Protein AF-A0A0V0GWD9-F1 (afdb_monomer)

Mean predicted aligned error: 10.2 Å

pLDDT: mean 77.37, std 16.53, range [32.78, 94.38]

Organism: Solanum chacoense (NCBI:txid4108)

Foldseek 3Di:
DDPPPDVDDPDPPDDPDDDQDDPVQDPDVQVVAWDWDDDEVQWIWTDTQWWIKIARPVVRDIDTADTAPDDQDPQKDKAFQDKHWYADPVVRWIKIKTKIWIAGDPPVRPRVDIDIWIWMATPVVSHIDTPPDPPDDDPRPDDDPPPPDD

InterPro domains:
  IPR006527 F-box associated beta-propeller, type 1 [PF07734] (39-138)
  IPR017451 F-box associated beta-propeller domain [TIGR01640] (38-136)
  IPR050796 SCF complex F-box component [PTHR31672] (29-141)

Nearest PDB structures (foldseek):
  8a3t-assembly1_B  TM=5.067E-01  e=1.378E-01  Saccharomyces cerevisiae

Solvent-accessible surface area (backbone atoms only — not comparable to full-atom values): 9699 Å² total; per-residue (Å²): 132,70,98,73,74,60,95,72,74,95,66,85,74,78,69,95,58,82,87,80,89,59,87,80,73,58,96,50,87,52,47,86,51,59,44,80,44,70,75,50,96,68,33,33,37,44,28,45,86,78,46,45,32,42,35,28,74,90,78,72,49,72,44,78,54,80,69,77,85,78,76,69,58,90,55,38,43,77,43,83,63,42,76,48,72,45,74,42,76,88,78,72,39,50,37,39,38,41,34,29,39,38,35,41,24,82,91,69,55,36,84,85,49,72,44,73,46,44,35,36,35,34,67,86,78,65,44,74,42,75,56,86,77,61,85,61,86,73,76,83,74,76,80,68,80,81,82,81,78,129

Radius of gyration: 17.95 Å; Cα contacts (8 Å, |Δi|>4): 225; chains: 1; bounding box: 43×36×52 Å

Structure (mmCIF, N/CA/C/O backbone):
data_AF-A0A0V0GWD9-F1
#
_entry.id   AF-A0A0V0GWD9-F1
#
loop_
_atom_site.group_PDB
_atom_site.id
_atom_site.type_symbol
_atom_site.label_atom_id
_atom_site.label_alt_id
_atom_site.label_comp_id
_atom_site.label_asym_id
_atom_site.label_entity_id
_atom_site.label_seq_id
_atom_site.pdbx_PDB_ins_code
_atom_site.Cartn_x
_atom_site.Cartn_y
_atom_site.Cartn_z
_atom_site.occupancy
_atom_site.B_iso_or_equiv
_atom_site.auth_seq_id
_atom_site.auth_comp_id
_atom_site.auth_asym_id
_atom_site.auth_atom_id
_atom_site.pdbx_PDB_model_num
ATOM 1 N N . MET A 1 1 ? 13.025 6.705 20.705 1.00 39.66 1 MET A N 1
ATOM 2 C CA . MET A 1 1 ? 13.181 8.103 20.255 1.00 39.66 1 MET A CA 1
ATOM 3 C C . MET A 1 1 ? 11.778 8.587 19.968 1.00 39.66 1 MET A C 1
ATOM 5 O O . MET A 1 1 ? 11.164 8.049 19.057 1.00 39.66 1 MET A O 1
ATOM 9 N N . SER A 1 2 ? 11.238 9.461 20.819 1.00 38.97 2 SER A N 1
ATOM 10 C CA . SER A 1 2 ? 9.878 9.983 20.648 1.00 38.97 2 SER A CA 1
ATOM 11 C C . SER A 1 2 ? 9.836 10.890 19.417 1.00 38.97 2 SER A C 1
ATOM 13 O O . SER A 1 2 ? 10.764 11.663 19.179 1.00 38.97 2 SER A O 1
ATOM 15 N N . PHE A 1 3 ? 8.770 10.774 18.632 1.00 48.31 3 PHE A N 1
ATOM 16 C CA . PHE A 1 3 ? 8.520 11.521 17.394 1.00 48.31 3 PHE A CA 1
ATOM 17 C C . PHE A 1 3 ? 8.268 13.027 17.620 1.00 48.31 3 PHE A C 1
ATOM 19 O O . PHE A 1 3 ? 8.042 13.748 16.655 1.00 48.31 3 PHE A O 1
ATOM 26 N N . LEU A 1 4 ? 8.296 13.489 18.877 1.00 46.69 4 LEU A N 1
ATOM 27 C CA . LEU A 1 4 ? 8.058 14.877 19.296 1.00 46.69 4 LEU A CA 1
ATOM 28 C C . LEU A 1 4 ? 9.308 15.599 19.814 1.00 46.69 4 LEU A C 1
ATOM 30 O O . LEU A 1 4 ? 9.181 16.683 20.373 1.00 46.69 4 LEU A O 1
ATOM 34 N N . PHE A 1 5 ? 10.508 15.027 19.677 1.00 43.31 5 PHE A N 1
ATOM 35 C CA . PHE A 1 5 ? 11.721 15.793 19.973 1.00 43.31 5 PHE A CA 1
ATOM 36 C C . PHE A 1 5 ? 11.991 16.774 18.832 1.00 43.31 5 PHE A C 1
ATOM 38 O O . PHE A 1 5 ? 12.757 16.480 17.914 1.00 43.31 5 PHE A O 1
ATOM 45 N N . ASP A 1 6 ? 11.319 17.922 18.890 1.00 42.91 6 ASP A N 1
ATOM 46 C CA . ASP A 1 6 ? 11.676 19.086 18.094 1.00 42.91 6 ASP A CA 1
ATOM 47 C C . ASP A 1 6 ? 13.040 19.607 18.569 1.00 42.91 6 ASP A C 1
ATOM 49 O O . ASP A 1 6 ? 13.363 19.591 19.761 1.00 42.91 6 ASP A O 1
ATOM 53 N N . VAL A 1 7 ? 13.892 19.985 17.618 1.00 51.25 7 VAL A N 1
ATOM 54 C CA . VAL A 1 7 ? 15.275 20.419 17.896 1.00 51.25 7 VAL A CA 1
ATOM 55 C C . VAL A 1 7 ? 15.310 21.869 18.390 1.00 51.25 7 VAL A C 1
ATOM 57 O O . VAL A 1 7 ? 16.309 22.286 18.974 1.00 51.25 7 VAL A O 1
ATOM 60 N N . ASP A 1 8 ? 14.208 22.604 18.238 1.00 53.69 8 ASP A N 1
ATOM 61 C CA . ASP A 1 8 ? 14.043 23.956 18.751 1.00 53.69 8 ASP A CA 1
ATOM 62 C C . ASP A 1 8 ? 12.848 24.031 19.713 1.00 53.69 8 ASP A C 1
ATOM 64 O O . ASP A 1 8 ? 11.722 23.679 19.386 1.00 53.69 8 ASP A O 1
ATOM 68 N N . GLU A 1 9 ? 13.141 24.547 20.904 1.00 52.47 9 GLU A N 1
ATOM 69 C CA . GLU A 1 9 ? 12.244 24.819 22.030 1.00 52.47 9 GLU A CA 1
ATOM 70 C C . GLU A 1 9 ? 11.817 23.620 22.897 1.00 52.47 9 GLU A C 1
ATOM 72 O O . GLU A 1 9 ? 11.121 22.687 22.517 1.00 52.47 9 GLU A O 1
ATOM 77 N N . GLN A 1 10 ? 12.255 23.716 24.152 1.00 54.50 10 GLN A N 1
ATOM 78 C CA . GLN A 1 10 ? 12.046 22.817 25.277 1.00 54.50 10 GLN A CA 1
ATOM 79 C C . GLN A 1 10 ? 10.569 22.792 25.708 1.00 54.50 10 GLN A C 1
ATOM 81 O O . GLN A 1 10 ? 10.215 23.263 26.789 1.00 54.50 10 GLN A O 1
ATOM 86 N N . ILE A 1 11 ? 9.691 22.270 24.857 1.00 54.97 11 ILE A N 1
ATOM 87 C CA . ILE A 1 11 ? 8.333 21.902 25.242 1.00 54.97 11 ILE A CA 1
ATOM 88 C C . ILE A 1 11 ? 8.379 20.424 25.618 1.00 54.97 11 ILE A C 1
ATOM 90 O O . ILE A 1 11 ? 8.324 19.544 24.762 1.00 54.97 11 ILE A O 1
ATOM 94 N N . ASP A 1 12 ? 8.511 20.151 26.920 1.00 57.41 12 ASP A N 1
ATOM 95 C CA . ASP A 1 12 ? 8.309 18.811 27.478 1.00 57.41 12 ASP A CA 1
ATOM 96 C C . ASP A 1 12 ? 6.838 18.427 27.266 1.00 57.41 12 ASP A C 1
ATOM 98 O O . ASP A 1 12 ? 5.961 18.663 28.101 1.00 57.41 12 ASP A O 1
ATOM 102 N N . HIS A 1 13 ? 6.539 17.873 26.095 1.00 62.50 13 HIS A N 1
ATOM 103 C CA . HIS A 1 13 ? 5.258 17.249 25.836 1.00 62.50 13 HIS A CA 1
ATOM 104 C C . HIS A 1 13 ? 5.189 15.964 26.661 1.00 62.50 13 HIS A C 1
ATOM 106 O O . HIS A 1 13 ? 5.775 14.946 26.291 1.00 62.50 13 HIS A O 1
ATOM 112 N N . GLU A 1 14 ? 4.467 16.000 27.785 1.00 72.38 14 GLU A N 1
ATOM 113 C CA . GLU A 1 14 ? 4.140 14.770 28.501 1.00 72.38 14 GLU A CA 1
ATOM 114 C C . GLU A 1 14 ? 3.320 13.856 27.575 1.00 72.38 14 GLU A C 1
ATOM 116 O O . GLU A 1 14 ? 2.259 14.256 27.076 1.00 72.38 14 GLU A O 1
ATOM 121 N N . PRO A 1 15 ? 3.792 12.627 27.307 1.00 67.56 15 PRO A N 1
ATOM 122 C CA . PRO A 1 15 ? 3.083 11.719 26.427 1.00 67.56 15 PRO A CA 1
ATOM 123 C C . PRO A 1 15 ? 1.764 11.295 27.083 1.00 67.56 15 PRO A C 1
ATOM 125 O O . PRO A 1 15 ? 1.748 10.719 28.169 1.00 67.56 15 PRO A O 1
ATOM 128 N N . ILE A 1 16 ? 0.640 11.531 26.395 1.00 78.38 16 ILE A N 1
ATOM 129 C CA . ILE A 1 16 ? -0.701 11.119 26.861 1.00 78.38 16 ILE A CA 1
ATOM 130 C C . ILE A 1 16 ? -0.780 9.585 27.001 1.00 78.38 16 ILE A C 1
ATOM 132 O O . ILE A 1 16 ? -1.499 9.057 27.848 1.00 78.38 16 ILE A O 1
ATOM 136 N N . PHE A 1 17 ? -0.016 8.862 26.178 1.00 75.38 17 PHE A N 1
ATOM 137 C CA . PHE A 1 17 ? 0.112 7.408 26.196 1.00 75.38 17 PHE A CA 1
ATOM 138 C C . PHE A 1 17 ? 1.574 7.007 25.975 1.00 75.38 17 PHE A C 1
ATOM 140 O O . PHE A 1 17 ? 2.276 7.722 25.265 1.00 75.38 17 PHE A O 1
ATOM 147 N N . PRO A 1 18 ? 2.035 5.858 26.512 1.00 83.19 18 PRO A N 1
ATOM 148 C CA . PRO A 1 18 ? 3.389 5.375 26.246 1.00 83.19 18 PRO A CA 1
ATOM 149 C C . PRO A 1 18 ? 3.594 5.133 24.749 1.00 83.19 18 PRO A C 1
ATOM 151 O O . PRO A 1 18 ? 2.636 4.767 24.063 1.00 83.19 18 PRO A O 1
ATOM 154 N N . ASP A 1 19 ? 4.830 5.262 24.268 1.00 80.44 19 ASP A N 1
ATOM 155 C CA . ASP A 1 19 ? 5.177 4.994 22.870 1.00 80.44 19 ASP A CA 1
ATOM 156 C C . ASP A 1 19 ? 4.711 3.594 22.440 1.00 80.44 19 ASP A C 1
ATOM 158 O O . ASP A 1 19 ? 4.804 2.617 23.190 1.00 80.44 19 ASP A O 1
ATOM 162 N N . LEU A 1 20 ? 4.154 3.505 21.231 1.00 81.19 20 LEU A N 1
ATOM 163 C CA . LEU A 1 20 ? 3.800 2.233 20.612 1.00 81.19 20 LEU A CA 1
ATOM 164 C C . LEU A 1 20 ? 4.965 1.784 19.734 1.00 81.19 20 LEU A C 1
ATOM 166 O O . LEU A 1 20 ? 5.320 2.484 18.790 1.00 81.19 20 LEU A O 1
ATOM 170 N N . ASP A 1 21 ? 5.531 0.618 20.034 1.00 80.56 21 ASP A N 1
ATOM 171 C CA . ASP A 1 21 ? 6.592 0.049 19.211 1.00 80.56 21 ASP A CA 1
ATOM 172 C C . ASP A 1 21 ? 6.010 -0.539 17.915 1.00 80.56 21 ASP A C 1
ATOM 174 O O . ASP A 1 21 ? 5.129 -1.408 17.943 1.00 80.56 21 ASP A O 1
ATOM 178 N N . VAL A 1 22 ? 6.490 -0.034 16.778 1.00 77.56 22 VAL A N 1
ATOM 179 C CA . VAL A 1 22 ? 6.109 -0.470 15.428 1.00 77.56 22 VAL A CA 1
ATOM 180 C C . VAL A 1 22 ? 7.396 -0.893 14.712 1.00 77.56 22 VAL A C 1
ATOM 182 O O . VAL A 1 22 ? 7.974 -0.106 13.963 1.00 77.56 22 VAL A O 1
ATOM 185 N N . PRO A 1 23 ? 7.875 -2.132 14.934 1.00 78.00 23 PRO A N 1
ATOM 186 C CA . PRO A 1 23 ? 9.240 -2.539 14.583 1.00 78.00 23 PRO A CA 1
ATOM 187 C C . PRO A 1 23 ? 9.508 -2.595 13.072 1.00 78.00 23 PRO A C 1
ATOM 189 O O . PRO A 1 23 ? 10.655 -2.718 12.656 1.00 78.00 23 PRO A O 1
ATOM 192 N N . TYR A 1 24 ? 8.458 -2.517 12.253 1.00 75.25 24 TYR A N 1
ATOM 193 C CA . TYR A 1 24 ? 8.531 -2.599 10.795 1.00 75.25 24 TYR A CA 1
ATOM 194 C C . TYR A 1 24 ? 8.913 -1.270 10.135 1.00 75.25 24 TYR A C 1
ATOM 196 O O . TYR A 1 24 ? 9.413 -1.275 9.019 1.00 75.25 24 TYR A O 1
ATOM 204 N N . LEU A 1 25 ? 8.712 -0.139 10.819 1.00 70.50 25 LEU A N 1
ATOM 205 C CA . LEU A 1 25 ? 9.073 1.188 10.316 1.00 70.50 25 LEU A CA 1
ATOM 206 C C . LEU A 1 25 ? 10.377 1.617 10.984 1.00 70.50 25 LEU A C 1
ATOM 208 O O . LEU A 1 25 ? 10.387 2.303 12.007 1.00 70.50 25 LEU A O 1
ATOM 212 N N . THR A 1 26 ? 11.496 1.135 10.448 1.00 63.00 26 THR A N 1
ATOM 213 C CA . THR A 1 26 ? 12.816 1.420 11.020 1.00 63.00 26 THR A CA 1
ATOM 214 C C . THR A 1 26 ? 13.392 2.721 10.468 1.00 63.00 26 THR A C 1
ATOM 216 O O . THR A 1 26 ? 13.254 3.051 9.292 1.00 63.00 26 THR A O 1
ATOM 219 N N . THR A 1 27 ? 14.096 3.476 11.312 1.00 62.00 27 THR A N 1
ATOM 220 C CA . THR A 1 27 ? 14.832 4.679 10.896 1.00 62.00 27 THR A CA 1
ATOM 221 C C . THR A 1 27 ? 16.125 4.288 10.160 1.00 62.00 27 THR A C 1
ATOM 223 O O . THR A 1 27 ? 17.226 4.453 10.678 1.00 62.00 27 THR A O 1
ATOM 226 N N . THR A 1 28 ? 16.008 3.708 8.965 1.00 62.28 28 THR A N 1
ATOM 227 C CA . THR A 1 28 ? 17.133 3.434 8.045 1.00 62.28 28 THR A CA 1
ATOM 228 C C . THR A 1 28 ? 17.126 4.438 6.889 1.00 62.28 28 THR A C 1
ATOM 230 O O . THR A 1 28 ? 16.299 5.340 6.876 1.00 62.28 28 THR A O 1
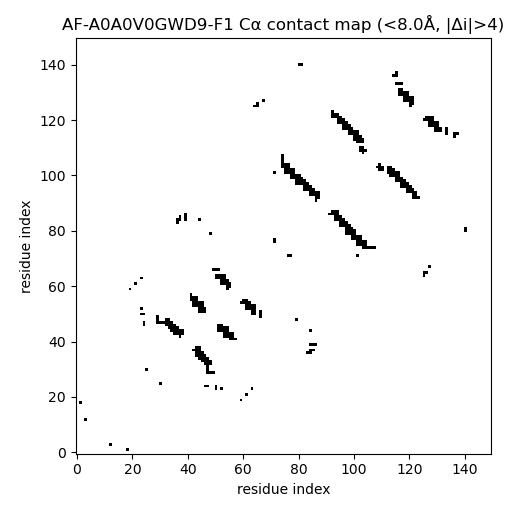ATOM 233 N N . PHE A 1 29 ? 18.004 4.311 5.884 1.00 58.78 29 PHE A N 1
ATOM 234 C CA . PHE A 1 29 ? 17.950 5.159 4.677 1.00 58.78 29 PHE A CA 1
ATOM 235 C C . PHE A 1 29 ? 16.587 5.122 3.954 1.00 58.78 29 PHE A C 1
ATOM 237 O O . PHE A 1 29 ? 16.249 6.078 3.257 1.00 58.78 29 PHE A O 1
ATOM 244 N N . ALA A 1 30 ? 15.785 4.069 4.164 1.00 56.91 30 ALA A N 1
ATOM 245 C CA . ALA A 1 30 ? 14.407 3.973 3.683 1.00 56.91 30 ALA A CA 1
ATOM 246 C C . ALA A 1 30 ? 13.479 5.054 4.279 1.00 56.91 30 ALA A C 1
ATOM 248 O O . ALA A 1 30 ? 12.452 5.380 3.685 1.00 56.91 30 ALA A O 1
ATOM 249 N N . CYS A 1 31 ? 13.864 5.683 5.399 1.00 57.59 31 CYS A N 1
ATOM 250 C CA . CYS A 1 31 ? 13.061 6.698 6.077 1.00 57.59 31 CYS A CA 1
ATOM 251 C C . CYS A 1 31 ? 12.843 7.974 5.251 1.00 57.59 31 CYS A C 1
ATOM 253 O O . CYS A 1 31 ? 11.860 8.678 5.481 1.00 57.59 31 CYS A O 1
ATOM 255 N N . MET A 1 32 ? 13.704 8.247 4.260 1.00 61.09 32 MET A N 1
ATOM 256 C CA . MET A 1 32 ? 13.517 9.352 3.308 1.00 61.09 32 MET A CA 1
ATOM 257 C C . MET A 1 32 ? 12.251 9.186 2.455 1.00 61.09 32 MET A C 1
ATOM 259 O O . MET A 1 32 ? 11.789 10.149 1.847 1.00 61.09 32 MET A O 1
ATOM 263 N N . PHE A 1 33 ? 11.687 7.977 2.420 1.00 64.62 33 PHE A N 1
ATOM 264 C CA . PHE A 1 33 ? 10.480 7.642 1.675 1.00 64.62 33 PHE A CA 1
ATOM 265 C C . PHE A 1 33 ? 9.281 7.361 2.580 1.00 64.62 33 PHE A C 1
ATOM 267 O O . PHE A 1 33 ? 8.261 6.887 2.078 1.00 64.62 33 PHE A O 1
ATOM 274 N N . HIS A 1 34 ? 9.372 7.658 3.884 1.00 74.31 34 HIS A N 1
ATOM 275 C CA . HIS A 1 34 ? 8.219 7.531 4.766 1.00 74.31 34 HIS A CA 1
ATOM 276 C C . HIS A 1 34 ? 7.065 8.399 4.258 1.00 74.31 34 HIS A C 1
ATOM 278 O O . HIS A 1 34 ? 7.183 9.614 4.099 1.00 74.31 34 HIS A O 1
ATOM 284 N N . ARG A 1 35 ? 5.927 7.758 4.015 1.00 81.50 35 ARG A N 1
ATOM 285 C CA . ARG A 1 35 ? 4.678 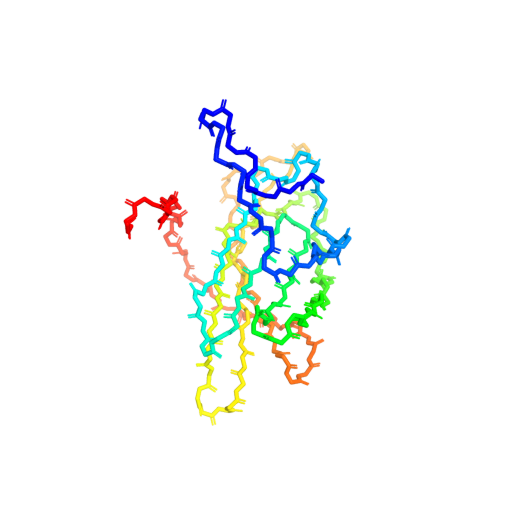8.382 3.597 1.00 81.50 35 ARG A CA 1
ATOM 286 C C . ARG A 1 35 ? 3.603 8.064 4.622 1.00 81.50 35 ARG A C 1
ATOM 288 O O . ARG A 1 35 ? 3.460 6.927 5.074 1.00 81.50 35 ARG A O 1
ATOM 295 N N . LEU A 1 36 ? 2.821 9.086 4.940 1.00 88.19 36 LEU A N 1
ATOM 296 C CA . LEU A 1 36 ? 1.611 8.982 5.739 1.00 88.19 36 LEU A CA 1
ATOM 297 C C . LEU A 1 36 ? 0.416 9.242 4.822 1.00 88.19 36 LEU A C 1
ATOM 299 O O . LEU A 1 36 ? 0.377 10.262 4.135 1.00 88.19 36 LEU A O 1
ATOM 303 N N . LEU A 1 37 ? -0.551 8.323 4.799 1.00 88.81 37 LEU A N 1
ATOM 304 C CA . LEU A 1 37 ? -1.792 8.466 4.037 1.00 88.81 37 LEU A CA 1
ATOM 305 C C . LEU A 1 37 ? -3.016 8.407 4.948 1.00 88.81 37 LEU A C 1
ATOM 307 O O . LEU A 1 37 ? -3.049 7.668 5.933 1.00 88.81 37 LEU A O 1
ATOM 311 N N . GLY A 1 38 ? -4.058 9.137 4.554 1.00 86.06 38 GLY A N 1
ATOM 312 C CA . GLY A 1 38 ? -5.313 9.244 5.289 1.00 86.06 38 GLY A CA 1
ATOM 313 C C . GLY A 1 38 ? -5.463 10.601 5.992 1.00 86.06 38 GLY A C 1
ATOM 314 O O . GLY A 1 38 ? -4.832 11.571 5.575 1.00 86.06 38 GLY A O 1
ATOM 315 N N . PRO A 1 39 ? -6.307 10.686 7.036 1.00 89.38 39 PRO A N 1
ATOM 316 C CA . PRO A 1 39 ? -7.109 9.595 7.587 1.00 89.38 39 PRO A CA 1
ATOM 317 C C . PRO A 1 39 ? -8.239 9.152 6.645 1.00 89.38 39 PRO A C 1
ATOM 319 O O . PRO A 1 39 ? -8.854 9.962 5.959 1.00 89.38 39 PRO A O 1
ATOM 322 N N . CYS A 1 40 ? -8.556 7.857 6.651 1.00 92.12 40 CYS A N 1
ATOM 323 C CA . CYS A 1 40 ? -9.762 7.304 6.035 1.00 92.12 40 CYS A CA 1
ATOM 324 C C . CYS A 1 40 ? -10.533 6.532 7.108 1.00 92.12 40 CYS A C 1
ATOM 326 O O . CYS A 1 40 ? -10.062 5.502 7.585 1.00 92.12 40 CYS A O 1
ATOM 328 N N . ASN A 1 41 ? -11.688 7.057 7.533 1.00 92.62 41 ASN A N 1
ATOM 329 C CA . ASN A 1 41 ? -12.517 6.476 8.600 1.00 92.62 41 ASN A CA 1
ATOM 330 C C . ASN A 1 41 ? -11.737 6.162 9.899 1.00 92.62 41 ASN A C 1
ATOM 332 O O . ASN A 1 41 ? -11.949 5.133 10.537 1.00 92.62 41 ASN A O 1
ATOM 336 N N . GLY A 1 42 ? -10.808 7.044 10.281 1.00 90.69 42 GLY A N 1
ATOM 337 C CA . GLY A 1 42 ? -9.985 6.888 11.488 1.00 90.69 42 GLY A CA 1
ATOM 338 C C . GLY A 1 42 ? -8.786 5.944 11.342 1.00 90.69 42 GLY A C 1
ATOM 339 O O . GLY A 1 42 ? -8.017 5.802 12.289 1.00 90.69 42 GLY A O 1
ATOM 340 N N . LE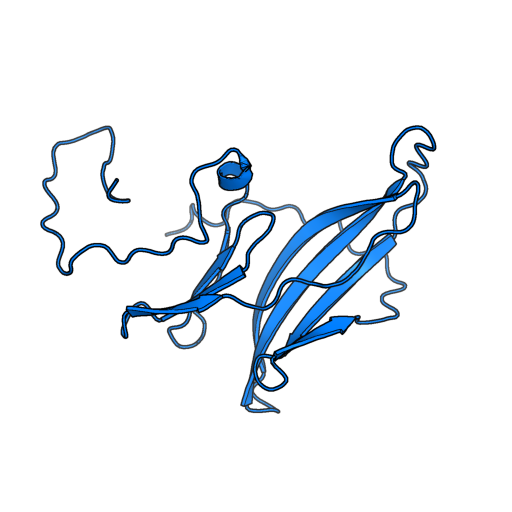U A 1 43 ? -8.592 5.332 10.171 1.00 93.56 43 LEU A N 1
ATOM 341 C CA . LEU A 1 43 ? -7.383 4.584 9.837 1.00 93.56 43 LEU A CA 1
ATOM 342 C C . LEU A 1 43 ? -6.393 5.474 9.089 1.00 93.56 43 LEU A C 1
ATOM 344 O O . LEU A 1 43 ? -6.786 6.277 8.238 1.00 93.56 43 LEU A O 1
ATOM 348 N N . ILE A 1 44 ? -5.110 5.291 9.376 1.00 93.75 44 ILE A N 1
ATOM 349 C CA . ILE A 1 44 ? -4.007 5.870 8.610 1.00 93.75 44 ILE A CA 1
ATOM 350 C C . ILE A 1 44 ? -3.127 4.753 8.059 1.00 93.75 44 ILE A C 1
ATOM 352 O O . ILE A 1 44 ? -3.085 3.652 8.610 1.00 93.75 44 ILE A O 1
ATOM 356 N N . VAL A 1 45 ? -2.413 5.044 6.979 1.00 92.50 45 VAL A N 1
ATOM 357 C CA . VAL A 1 45 ? -1.373 4.167 6.443 1.00 92.50 45 VAL A CA 1
ATOM 358 C C . VAL A 1 45 ? -0.025 4.842 6.626 1.00 92.50 45 VAL A C 1
ATOM 360 O O . VAL A 1 45 ? 0.142 6.002 6.259 1.00 92.50 45 VAL A O 1
ATOM 363 N N . LEU A 1 46 ? 0.923 4.102 7.184 1.00 90.44 46 LEU A N 1
ATOM 364 C CA . LEU A 1 46 ? 2.328 4.465 7.298 1.00 90.44 46 LEU A CA 1
ATOM 365 C C . LEU A 1 46 ? 3.117 3.525 6.391 1.00 90.44 46 LEU A C 1
ATOM 367 O O . LEU A 1 46 ? 2.947 2.311 6.478 1.00 90.44 46 LEU A O 1
ATOM 371 N N . THR A 1 47 ? 3.942 4.051 5.498 1.00 87.00 47 THR A N 1
ATOM 372 C CA . THR A 1 47 ? 4.675 3.220 4.535 1.00 87.00 47 THR A CA 1
ATOM 373 C C . THR A 1 47 ? 6.040 3.801 4.217 1.00 87.00 47 THR A C 1
ATOM 375 O O . THR A 1 47 ? 6.193 5.017 4.240 1.00 87.00 47 THR A O 1
ATOM 378 N N . ASP A 1 48 ? 7.016 2.949 3.926 1.00 83.12 48 ASP A N 1
ATOM 379 C CA . ASP A 1 48 ? 8.305 3.313 3.335 1.00 83.12 48 ASP A CA 1
ATOM 380 C C . ASP A 1 48 ? 8.471 2.628 1.961 1.00 83.12 48 ASP A C 1
ATOM 382 O O . ASP A 1 48 ? 7.492 2.373 1.253 1.00 83.12 48 ASP A O 1
ATOM 386 N N . SER A 1 49 ? 9.709 2.367 1.538 1.00 75.94 49 SER A N 1
ATOM 387 C CA . SER A 1 49 ? 9.996 1.636 0.302 1.00 75.94 49 SER A CA 1
ATOM 388 C C . SER A 1 49 ? 9.652 0.142 0.356 1.00 75.94 49 SER A C 1
ATOM 390 O O . SER A 1 49 ? 9.535 -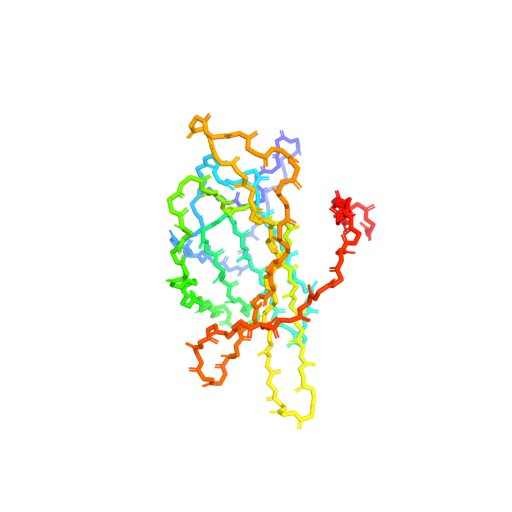0.470 -0.702 1.00 75.94 49 SER A O 1
ATOM 392 N N . GLU A 1 50 ? 9.509 -0.447 1.544 1.00 76.31 50 GLU A N 1
ATOM 393 C CA . GLU A 1 50 ? 9.413 -1.898 1.756 1.00 76.31 50 GLU A CA 1
ATOM 394 C C . GLU A 1 50 ? 8.093 -2.319 2.412 1.00 76.31 50 GLU A C 1
ATOM 396 O O . GLU A 1 50 ? 7.488 -3.317 2.015 1.00 76.31 50 GLU A O 1
ATOM 401 N N . PHE A 1 51 ? 7.619 -1.559 3.396 1.00 85.81 51 PHE A N 1
ATOM 402 C CA . PHE A 1 51 ? 6.514 -1.939 4.261 1.00 85.81 51 PHE A CA 1
ATOM 403 C C . PHE A 1 51 ? 5.340 -0.973 4.157 1.00 85.81 51 PHE A C 1
ATOM 405 O O . PHE A 1 51 ? 5.489 0.238 3.976 1.00 85.81 51 PHE A O 1
ATOM 412 N N . ILE A 1 52 ? 4.139 -1.526 4.324 1.00 90.69 52 ILE A N 1
ATOM 413 C CA . ILE A 1 52 ? 2.895 -0.773 4.471 1.00 90.69 52 ILE A CA 1
ATOM 414 C C . ILE A 1 52 ? 2.230 -1.227 5.767 1.00 90.69 52 ILE A C 1
ATOM 416 O O . ILE A 1 52 ? 1.862 -2.391 5.923 1.00 90.69 52 ILE A O 1
ATOM 420 N N . VAL A 1 53 ? 2.059 -0.295 6.696 1.00 92.81 53 VAL A N 1
ATOM 421 C CA . VAL A 1 53 ? 1.428 -0.510 7.995 1.00 92.81 53 VAL A CA 1
ATOM 422 C C . VAL A 1 53 ? 0.124 0.269 8.047 1.00 92.81 53 VAL A C 1
ATOM 424 O O . VAL A 1 53 ? 0.098 1.493 7.932 1.00 92.81 53 VAL A O 1
ATOM 427 N N . LEU A 1 54 ? -0.975 -0.442 8.264 1.00 93.75 54 LEU A N 1
ATOM 428 C CA . LEU A 1 54 ? -2.252 0.156 8.614 1.00 93.75 54 LEU A CA 1
ATOM 429 C C . LEU A 1 54 ? -2.280 0.410 10.118 1.00 93.75 54 LEU A C 1
ATOM 431 O O . LEU A 1 54 ? -2.008 -0.497 10.903 1.00 93.75 54 LEU A O 1
ATOM 435 N N . PHE A 1 55 ? -2.649 1.614 10.531 1.00 93.06 55 PHE A N 1
ATOM 436 C CA . PHE A 1 55 ? -2.691 1.991 11.935 1.00 93.06 55 PHE A CA 1
ATOM 437 C C . PHE A 1 55 ? -4.028 2.634 12.299 1.00 93.06 55 PHE A C 1
ATOM 439 O O . PHE A 1 55 ? -4.536 3.498 11.586 1.00 93.06 55 PHE A O 1
ATOM 446 N N . ASN A 1 56 ? -4.593 2.208 13.430 1.00 93.31 56 ASN A N 1
ATOM 447 C CA . ASN A 1 56 ? -5.708 2.864 14.098 1.00 93.31 56 ASN A CA 1
ATOM 448 C C . ASN A 1 56 ? -5.166 3.607 15.332 1.00 93.31 56 ASN A C 1
ATOM 450 O O . ASN A 1 56 ? -4.936 2.966 16.365 1.00 93.31 56 ASN A O 1
ATOM 454 N N . PRO A 1 57 ? -4.980 4.940 15.260 1.00 88.81 57 PRO A N 1
ATOM 455 C CA . PRO A 1 57 ? -4.449 5.718 16.376 1.00 88.81 57 PRO A CA 1
ATOM 456 C C . PRO A 1 57 ? -5.335 5.666 17.624 1.00 88.81 57 PRO A C 1
ATOM 458 O O . PRO A 1 57 ? -4.824 5.649 18.740 1.00 88.81 57 PRO A O 1
ATOM 461 N N . THR A 1 58 ? -6.659 5.591 17.452 1.00 89.56 58 THR A N 1
ATOM 462 C CA . THR A 1 58 ? -7.621 5.570 18.562 1.00 89.56 58 THR A CA 1
ATOM 463 C C . THR A 1 58 ? -7.544 4.275 19.360 1.00 89.56 58 THR A C 1
ATOM 465 O O . THR A 1 58 ? -7.592 4.302 20.586 1.00 89.56 58 THR A O 1
ATOM 468 N N . THR A 1 59 ? -7.419 3.133 18.682 1.00 90.81 59 THR A N 1
ATOM 469 C CA . THR A 1 59 ? -7.328 1.829 19.357 1.00 90.81 59 THR A CA 1
ATOM 470 C C . THR A 1 59 ? -5.893 1.383 19.601 1.00 90.81 59 THR A C 1
ATOM 472 O O . THR A 1 59 ? -5.690 0.336 20.206 1.00 90.81 59 THR A O 1
ATOM 475 N N . ARG A 1 60 ? -4.906 2.132 19.095 1.00 89.19 60 ARG A N 1
ATOM 476 C CA . ARG A 1 60 ? -3.474 1.802 19.138 1.00 89.19 60 ARG A CA 1
ATOM 477 C C . ARG A 1 60 ? -3.142 0.425 18.550 1.00 89.19 60 ARG A C 1
ATOM 479 O O . ARG A 1 60 ? -2.169 -0.205 18.948 1.00 89.19 60 ARG A O 1
ATOM 486 N N . ASN A 1 61 ? -3.946 -0.027 17.590 1.00 90.69 61 ASN A N 1
ATOM 487 C CA . ASN A 1 61 ? -3.725 -1.289 16.891 1.00 90.69 61 ASN A CA 1
ATOM 488 C C . ASN A 1 61 ? -3.128 -0.996 15.522 1.00 90.69 61 ASN A C 1
ATOM 490 O O . ASN A 1 61 ? -3.622 -0.117 14.813 1.00 90.69 61 ASN A O 1
ATOM 494 N N . TYR A 1 62 ? -2.110 -1.758 15.142 1.00 92.56 62 TYR A N 1
ATOM 495 C CA . TYR A 1 62 ? -1.540 -1.715 13.804 1.00 92.56 62 TYR A CA 1
ATOM 496 C C . TYR A 1 62 ? -1.593 -3.093 13.145 1.00 92.56 62 TYR A C 1
ATOM 498 O O . TYR A 1 62 ? -1.701 -4.122 13.813 1.00 92.56 62 TYR A O 1
ATOM 506 N N . ARG A 1 63 ? -1.513 -3.100 11.817 1.00 91.94 63 ARG A N 1
ATOM 507 C CA . ARG A 1 63 ? -1.423 -4.294 10.981 1.00 91.94 63 ARG A CA 1
ATOM 508 C C . ARG A 1 63 ? -0.403 -4.040 9.882 1.00 91.94 63 ARG A C 1
ATOM 510 O O . ARG A 1 63 ? -0.566 -3.100 9.109 1.00 91.94 63 ARG A O 1
ATOM 517 N N . LEU A 1 64 ? 0.620 -4.883 9.810 1.00 92.56 64 LEU A N 1
ATOM 518 C CA . LEU A 1 64 ? 1.495 -4.949 8.645 1.00 92.56 64 LEU A CA 1
ATOM 519 C C . LEU A 1 64 ? 0.728 -5.622 7.502 1.00 92.56 64 LEU A C 1
ATOM 521 O O . LEU A 1 64 ? 0.085 -6.648 7.727 1.00 92.56 64 LEU A O 1
ATOM 525 N N . LEU A 1 65 ? 0.756 -5.030 6.312 1.00 92.75 65 LEU A N 1
ATOM 526 C CA . LEU A 1 65 ? 0.209 -5.664 5.116 1.00 92.75 65 LEU A CA 1
ATOM 527 C C . LEU A 1 65 ? 1.240 -6.617 4.516 1.00 92.75 65 LEU A C 1
ATOM 529 O O . LEU A 1 65 ? 2.440 -6.344 4.571 1.00 92.75 65 LEU A O 1
ATOM 533 N N . GLU A 1 66 ? 0.766 -7.712 3.924 1.00 89.69 66 GLU A N 1
ATOM 534 C CA . GLU A 1 66 ? 1.639 -8.649 3.220 1.00 89.69 66 GLU A CA 1
ATOM 535 C C . GLU A 1 66 ? 2.380 -7.915 2.091 1.00 89.69 66 GLU A C 1
ATOM 537 O O . GLU A 1 66 ? 1.760 -7.134 1.353 1.00 89.69 66 GLU A O 1
ATOM 542 N N . PRO A 1 67 ? 3.697 -8.125 1.935 1.00 83.88 67 PRO A N 1
ATOM 543 C CA . PRO A 1 67 ? 4.449 -7.508 0.858 1.00 83.88 67 PRO A CA 1
ATOM 544 C C . PRO A 1 67 ? 3.959 -8.016 -0.500 1.00 83.88 67 PRO A C 1
ATOM 546 O O . PRO A 1 67 ? 3.404 -9.109 -0.646 1.00 83.88 67 PRO A O 1
ATOM 549 N N . ASN A 1 68 ? 4.165 -7.203 -1.531 1.00 83.19 68 ASN A N 1
ATOM 550 C CA . ASN A 1 68 ? 3.876 -7.635 -2.887 1.00 83.19 68 ASN A CA 1
ATOM 551 C C . ASN A 1 68 ? 4.906 -8.695 -3.309 1.00 83.19 68 ASN A C 1
ATOM 553 O O . ASN A 1 68 ? 6.099 -8.417 -3.367 1.00 83.19 68 ASN A O 1
ATOM 557 N N . ASN A 1 69 ? 4.440 -9.903 -3.634 1.00 81.69 69 ASN A N 1
ATOM 558 C CA . ASN A 1 69 ? 5.289 -11.026 -4.055 1.00 81.69 69 ASN A CA 1
ATOM 559 C C . ASN A 1 69 ? 5.763 -10.926 -5.516 1.00 81.69 69 ASN A C 1
ATOM 561 O O . ASN A 1 69 ? 6.293 -11.893 -6.068 1.00 81.69 69 ASN A O 1
ATOM 565 N N . TYR A 1 70 ? 5.526 -9.796 -6.179 1.00 83.88 70 TYR A N 1
ATOM 566 C CA . TYR A 1 70 ? 5.983 -9.576 -7.539 1.00 83.88 70 TYR A CA 1
ATOM 567 C C . TYR A 1 70 ? 7.514 -9.578 -7.614 1.00 83.88 70 TYR A C 1
ATOM 569 O O . TYR A 1 70 ? 8.197 -8.814 -6.937 1.00 83.88 70 TYR A O 1
ATOM 577 N N . ILE A 1 71 ? 8.048 -10.424 -8.495 1.00 83.81 71 ILE A N 1
ATOM 578 C CA . ILE A 1 71 ? 9.477 -10.490 -8.793 1.00 83.81 71 ILE A CA 1
ATOM 579 C C . ILE A 1 71 ? 9.695 -9.831 -10.148 1.00 83.81 71 ILE A C 1
ATOM 581 O O . ILE A 1 71 ? 9.189 -10.302 -11.171 1.00 83.81 71 ILE A O 1
ATOM 585 N N . CYS A 1 72 ? 10.457 -8.740 -10.154 1.00 84.88 72 CYS A N 1
ATOM 586 C CA . CYS A 1 72 ? 10.774 -8.028 -11.381 1.00 84.88 72 CYS A CA 1
ATOM 587 C C . CYS A 1 72 ? 11.646 -8.905 -12.306 1.00 84.88 72 CYS A C 1
ATOM 589 O O . CYS A 1 72 ? 12.598 -9.533 -11.828 1.00 84.88 72 CYS A O 1
ATOM 591 N N . PRO A 1 73 ? 11.344 -8.987 -13.618 1.00 85.19 73 PRO A N 1
ATOM 592 C CA . PRO A 1 73 ? 12.164 -9.737 -14.561 1.00 85.19 73 PRO A CA 1
ATOM 593 C C . PRO A 1 73 ? 13.612 -9.241 -14.594 1.00 85.19 73 PRO A C 1
ATOM 595 O O . PRO A 1 73 ? 13.882 -8.055 -14.414 1.00 85.19 73 PRO A O 1
ATOM 598 N N . PHE A 1 74 ? 14.543 -10.149 -14.891 1.00 85.56 74 PHE A N 1
ATOM 599 C CA . PHE A 1 74 ? 15.962 -9.813 -14.998 1.00 85.56 74 PHE A CA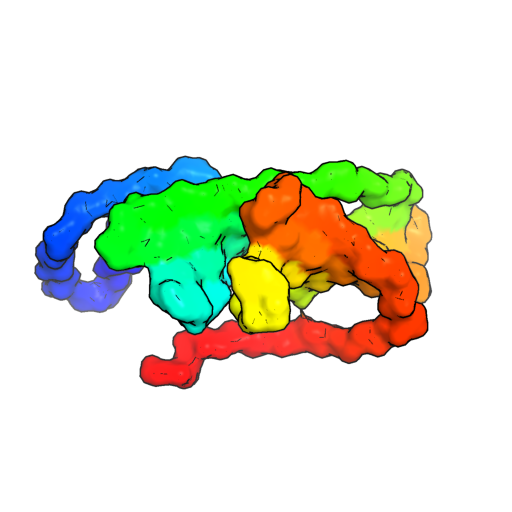 1
ATOM 600 C C . PHE A 1 74 ? 16.209 -8.697 -16.025 1.00 85.56 74 PHE A C 1
ATOM 602 O O . PHE A 1 74 ? 15.673 -8.740 -17.133 1.00 85.56 74 PHE A O 1
ATOM 609 N N . GLY A 1 75 ? 17.049 -7.727 -15.658 1.00 86.00 75 GLY A N 1
ATOM 610 C CA . GLY A 1 75 ? 17.339 -6.546 -16.473 1.00 86.00 75 GLY A CA 1
ATOM 611 C C . GLY A 1 75 ? 16.341 -5.399 -16.301 1.00 86.00 75 GLY A C 1
ATOM 612 O O . GLY A 1 75 ? 16.453 -4.401 -17.009 1.00 86.00 75 GLY A O 1
ATOM 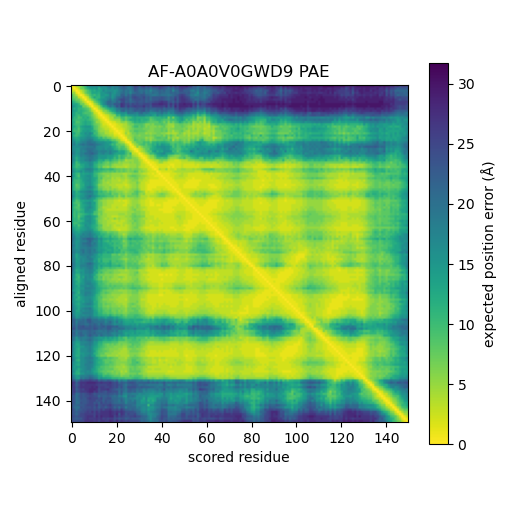613 N N . PHE A 1 76 ? 15.399 -5.518 -15.363 1.00 87.62 76 PHE A N 1
ATOM 614 C CA . PHE A 1 76 ? 14.476 -4.457 -14.980 1.00 87.62 76 PHE A CA 1
ATOM 615 C C . PHE A 1 76 ? 14.420 -4.318 -13.460 1.00 87.62 76 PHE A C 1
ATOM 617 O O . PHE A 1 76 ? 14.552 -5.307 -12.739 1.00 87.62 76 PHE A O 1
ATOM 624 N N . TYR A 1 77 ? 14.140 -3.110 -12.982 1.00 86.69 77 TYR A N 1
ATOM 625 C CA . TYR A 1 77 ? 13.801 -2.854 -11.585 1.00 86.69 77 TYR A CA 1
ATOM 626 C C . TYR A 1 77 ? 12.447 -2.147 -11.488 1.00 86.69 77 TYR A C 1
ATOM 628 O O . TYR A 1 77 ? 11.973 -1.535 -12.450 1.00 86.69 77 TYR A O 1
ATOM 636 N N . GLN A 1 78 ? 11.809 -2.271 -10.326 1.00 86.50 78 GLN A N 1
ATOM 637 C CA . GLN A 1 78 ? 10.532 -1.638 -10.018 1.00 86.50 78 GLN A CA 1
ATOM 638 C C . GLN A 1 78 ? 10.775 -0.448 -9.091 1.00 86.50 78 GLN A C 1
ATOM 640 O O . GLN A 1 78 ? 11.295 -0.613 -7.991 1.00 86.50 78 GLN A O 1
ATOM 645 N N . ASP A 1 79 ? 10.380 0.741 -9.533 1.00 83.88 79 ASP A N 1
ATOM 646 C CA . ASP A 1 79 ? 10.419 1.964 -8.740 1.00 83.88 79 ASP A CA 1
ATOM 647 C C . ASP A 1 79 ? 9.032 2.263 -8.161 1.00 83.88 79 ASP A C 1
ATOM 649 O O . ASP A 1 79 ? 8.048 2.345 -8.904 1.00 83.88 79 ASP A O 1
ATOM 653 N N . ASN A 1 80 ? 8.927 2.427 -6.838 1.00 80.25 80 ASN A N 1
ATOM 654 C CA . ASN A 1 80 ? 7.652 2.711 -6.180 1.00 80.25 80 ASN A CA 1
ATOM 655 C C . ASN A 1 80 ? 7.266 4.184 -6.360 1.00 80.25 80 ASN A C 1
ATOM 657 O O . ASN A 1 80 ? 7.539 5.062 -5.533 1.00 80.25 80 ASN A O 1
ATOM 661 N N . SER A 1 81 ? 6.569 4.447 -7.455 1.00 79.81 81 SER A N 1
ATOM 662 C CA . SER A 1 81 ? 6.135 5.781 -7.824 1.00 79.81 81 SER A CA 1
ATOM 663 C C . SER A 1 81 ? 4.996 6.314 -6.970 1.00 79.81 81 SER A C 1
ATOM 665 O O . SER A 1 81 ? 4.754 7.505 -7.066 1.00 79.81 81 SER A O 1
ATOM 667 N N . GLY A 1 82 ? 4.283 5.520 -6.165 1.00 82.75 82 GLY A N 1
ATOM 668 C CA . GLY A 1 82 ? 3.124 6.029 -5.437 1.00 82.75 82 GLY A CA 1
ATOM 669 C C . GLY A 1 82 ? 2.359 5.023 -4.600 1.00 82.75 82 GLY A C 1
ATOM 670 O O . GLY A 1 82 ? 2.272 3.849 -4.941 1.00 82.75 82 GLY A O 1
ATOM 671 N N . VAL A 1 83 ? 1.731 5.516 -3.533 1.00 87.50 83 VAL A N 1
ATOM 672 C CA . VAL A 1 83 ? 0.781 4.745 -2.724 1.00 87.50 83 VAL A CA 1
ATOM 673 C C . VAL A 1 83 ? -0.497 5.564 -2.555 1.00 87.50 83 VAL A C 1
ATOM 675 O O . VAL A 1 83 ? -0.450 6.789 -2.464 1.00 87.50 83 VAL A O 1
ATOM 678 N N . GLY A 1 84 ? -1.644 4.895 -2.541 1.00 89.81 84 GLY A N 1
ATOM 679 C CA . GLY A 1 84 ? -2.954 5.466 -2.254 1.00 89.81 84 GLY A CA 1
ATOM 680 C C . GLY A 1 84 ? -3.715 4.587 -1.269 1.00 89.81 84 GLY A C 1
ATOM 681 O O . GLY A 1 84 ? -3.529 3.374 -1.240 1.00 89.81 84 GLY A O 1
ATOM 682 N N . PHE A 1 85 ? -4.585 5.187 -0.463 1.00 93.50 85 PHE A N 1
ATOM 683 C CA . PHE A 1 85 ? -5.407 4.473 0.512 1.00 93.50 85 PHE A CA 1
ATOM 684 C C . PHE A 1 85 ? -6.833 5.014 0.492 1.00 93.50 85 PHE A C 1
ATOM 686 O O . PHE A 1 85 ? -7.037 6.226 0.426 1.00 93.50 85 PHE A O 1
ATOM 693 N N . GLY A 1 86 ? -7.821 4.123 0.551 1.00 93.56 86 GLY A N 1
ATOM 694 C CA . GLY A 1 86 ? -9.219 4.531 0.555 1.00 93.56 86 GLY A CA 1
ATOM 695 C C . GLY A 1 86 ? -10.190 3.423 0.932 1.00 93.56 86 GLY A C 1
ATOM 696 O O . GLY A 1 86 ? -9.826 2.255 1.074 1.00 93.56 86 GLY A O 1
ATOM 697 N N . PHE A 1 87 ? -11.450 3.820 1.081 1.00 93.75 87 PHE A N 1
ATOM 698 C CA . PHE A 1 87 ? -12.558 2.939 1.416 1.00 93.75 87 PHE A CA 1
ATOM 699 C C . PHE A 1 87 ? -13.476 2.748 0.206 1.00 93.75 87 PHE A C 1
ATOM 701 O O . PHE A 1 87 ? -14.055 3.701 -0.317 1.00 93.75 87 PHE A O 1
ATOM 708 N N . ASP A 1 88 ? -13.612 1.503 -0.235 1.00 93.00 88 ASP A N 1
ATOM 709 C CA . ASP A 1 88 ? -14.577 1.081 -1.238 1.00 93.00 88 ASP A CA 1
ATOM 710 C C . ASP A 1 88 ? -15.913 0.775 -0.553 1.00 93.00 88 ASP A C 1
ATOM 712 O O . ASP A 1 88 ? -16.104 -0.278 0.058 1.00 93.00 88 ASP A O 1
ATOM 716 N N . TRP A 1 89 ? -16.843 1.722 -0.656 1.00 92.81 89 TRP A N 1
ATOM 717 C CA . TRP A 1 89 ? -18.162 1.636 -0.032 1.00 92.81 89 TRP A CA 1
ATOM 718 C C . TRP A 1 89 ? -19.081 0.591 -0.678 1.00 92.81 89 TRP A C 1
ATOM 720 O O . TRP A 1 89 ? -20.028 0.153 -0.030 1.00 92.81 89 TRP A O 1
ATOM 730 N N . ILE A 1 90 ? -18.820 0.175 -1.923 1.00 93.44 90 ILE A N 1
ATOM 731 C CA . ILE A 1 90 ? -19.670 -0.789 -2.641 1.00 93.44 90 ILE A CA 1
ATOM 732 C C . ILE A 1 90 ? -19.472 -2.184 -2.054 1.00 93.44 90 ILE A C 1
ATOM 734 O O . ILE A 1 90 ? -20.438 -2.904 -1.808 1.00 93.44 90 ILE A O 1
ATOM 738 N N . VAL A 1 91 ? -18.214 -2.557 -1.816 1.00 92.69 91 VAL A N 1
ATOM 739 C CA . VAL A 1 91 ? -17.849 -3.854 -1.222 1.00 92.69 91 VAL A CA 1
ATOM 740 C C . VAL A 1 91 ? -17.513 -3.756 0.268 1.00 92.69 91 VAL A C 1
ATOM 742 O O . VAL A 1 91 ? -17.103 -4.749 0.861 1.00 92.69 91 VAL A O 1
ATOM 745 N N . ASN A 1 92 ? -17.705 -2.577 0.874 1.00 93.00 92 ASN A N 1
ATOM 746 C CA . ASN A 1 92 ? -17.456 -2.292 2.289 1.00 93.00 92 ASN A CA 1
ATOM 747 C C . ASN A 1 92 ? -16.046 -2.717 2.738 1.00 93.00 92 ASN A C 1
ATOM 749 O O . ASN A 1 92 ? -15.876 -3.438 3.722 1.00 93.00 92 ASN A O 1
ATOM 753 N N . ASN A 1 93 ? -15.032 -2.299 1.980 1.00 94.12 93 ASN A N 1
ATOM 754 C CA . ASN A 1 93 ? -13.659 -2.753 2.161 1.00 94.12 93 ASN A CA 1
ATOM 755 C C . ASN A 1 93 ? -12.653 -1.615 2.005 1.00 94.12 93 ASN A C 1
ATOM 757 O O . ASN A 1 93 ? -12.819 -0.744 1.157 1.00 94.12 93 ASN A O 1
ATOM 761 N N . TYR A 1 94 ? -11.568 -1.654 2.769 1.00 93.88 94 TYR A N 1
ATOM 762 C CA . TYR A 1 94 ? -10.442 -0.760 2.535 1.00 93.88 94 TYR A CA 1
ATOM 763 C C . TYR A 1 94 ? -9.525 -1.335 1.466 1.00 93.88 94 TYR A C 1
ATOM 765 O O . TYR A 1 94 ? -9.335 -2.549 1.363 1.00 93.88 94 TYR A O 1
ATOM 773 N N . LYS A 1 95 ? -8.930 -0.443 0.682 1.00 94.38 95 LYS A N 1
ATOM 774 C CA . LYS A 1 95 ? -7.979 -0.801 -0.361 1.00 94.38 95 LYS A CA 1
ATOM 775 C C . LYS A 1 95 ? -6.751 0.077 -0.270 1.00 94.38 95 LYS A C 1
ATOM 777 O O . LYS A 1 95 ? -6.852 1.282 -0.026 1.00 94.38 95 LYS A O 1
ATOM 782 N N . VAL A 1 96 ? -5.603 -0.540 -0.508 1.00 93.62 96 VAL A N 1
ATOM 783 C CA . VAL A 1 96 ? -4.348 0.169 -0.753 1.00 93.62 96 VAL A CA 1
ATOM 784 C C . VAL A 1 96 ? -4.017 0.007 -2.224 1.00 93.62 96 VAL A C 1
ATOM 786 O O . VAL A 1 96 ? -4.180 -1.070 -2.783 1.00 93.62 96 VAL A O 1
ATOM 789 N N . ILE A 1 97 ? -3.597 1.082 -2.867 1.00 92.06 97 ILE A N 1
ATOM 790 C CA . ILE A 1 97 ? -3.145 1.074 -4.253 1.00 92.06 97 ILE A CA 1
ATOM 791 C C . ILE A 1 97 ? -1.653 1.371 -4.225 1.00 92.06 97 ILE A C 1
ATOM 793 O O . ILE A 1 97 ? -1.245 2.340 -3.592 1.00 92.06 97 ILE A O 1
ATOM 797 N N . S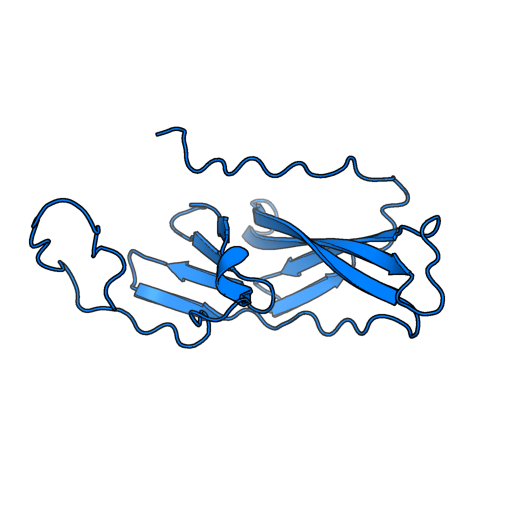ER A 1 98 ? -0.852 0.566 -4.909 1.00 89.62 98 SER A N 1
ATOM 798 C CA . SER A 1 98 ? 0.549 0.863 -5.190 1.00 89.62 98 SER A CA 1
ATOM 799 C C . SER A 1 98 ? 0.703 1.102 -6.685 1.00 89.62 98 SER A C 1
ATOM 801 O O . SER A 1 98 ? 0.203 0.333 -7.504 1.00 89.62 98 SER A O 1
ATOM 803 N N . VAL A 1 99 ? 1.362 2.199 -7.038 1.00 87.69 99 VAL A N 1
ATOM 804 C CA . VAL A 1 99 ? 1.689 2.574 -8.411 1.00 87.69 99 VAL A CA 1
ATOM 805 C C . VAL A 1 99 ? 3.198 2.528 -8.540 1.00 87.69 99 VAL A C 1
ATOM 807 O O . VAL A 1 99 ? 3.911 3.170 -7.773 1.00 87.69 99 VAL A O 1
ATOM 810 N N . SER A 1 100 ? 3.686 1.792 -9.526 1.00 87.12 100 SER A N 1
ATOM 811 C CA . SER A 1 100 ? 5.116 1.621 -9.749 1.00 87.12 100 SER A CA 1
ATOM 812 C C . SER A 1 100 ? 5.478 1.698 -11.224 1.00 87.12 100 SER A C 1
ATOM 814 O O . SER A 1 100 ? 4.657 1.418 -12.103 1.00 87.12 100 SER A O 1
ATOM 816 N N . GLU A 1 101 ? 6.716 2.096 -11.489 1.00 86.25 101 GLU A N 1
ATOM 817 C CA . GLU A 1 101 ? 7.304 2.122 -12.823 1.00 86.25 101 GLU A CA 1
ATOM 818 C C . GLU A 1 101 ? 8.322 0.983 -12.932 1.00 86.25 101 GLU A C 1
ATOM 820 O O . GLU A 1 101 ? 9.216 0.850 -12.101 1.00 86.25 101 GLU A O 1
ATOM 825 N N . ILE A 1 102 ? 8.183 0.145 -13.956 1.00 87.25 102 ILE A N 1
ATOM 826 C CA . ILE A 1 102 ? 9.176 -0.866 -14.317 1.00 87.25 102 ILE A CA 1
ATOM 827 C C . ILE A 1 102 ? 10.091 -0.245 -15.371 1.00 87.25 102 ILE A C 1
ATOM 829 O O . ILE A 1 102 ? 9.619 0.154 -16.443 1.00 87.25 102 ILE A O 1
ATOM 833 N N . ILE A 1 103 ? 11.382 -0.167 -15.056 1.00 86.06 103 ILE A N 1
ATOM 834 C CA . ILE A 1 103 ? 12.406 0.526 -15.847 1.00 86.06 103 ILE A CA 1
ATOM 835 C C . ILE A 1 103 ? 13.569 -0.435 -16.110 1.00 86.06 103 ILE A C 1
ATOM 837 O O . ILE A 1 103 ? 13.828 -1.334 -15.309 1.00 86.06 103 ILE A O 1
ATOM 841 N N . GLY A 1 104 ? 14.264 -0.266 -17.239 1.00 86.50 104 GLY A N 1
ATOM 842 C CA . GLY A 1 104 ? 15.483 -1.018 -17.536 1.00 86.50 104 GLY A CA 1
ATOM 843 C C . GLY A 1 104 ? 16.587 -0.774 -16.500 1.00 86.50 104 GLY A C 1
ATOM 844 O O . GLY A 1 104 ? 16.962 0.369 -16.238 1.00 86.50 104 GLY A O 1
ATOM 845 N N . ASP A 1 105 ? 17.122 -1.857 -15.946 1.00 83.19 105 ASP A N 1
ATOM 846 C CA . ASP A 1 105 ? 18.212 -1.865 -14.966 1.00 83.19 105 ASP A CA 1
ATOM 847 C C . ASP A 1 105 ? 19.581 -1.992 -15.679 1.00 83.19 105 ASP A C 1
ATOM 849 O O . ASP A 1 105 ? 19.655 -2.524 -16.801 1.00 83.19 105 ASP A O 1
ATOM 853 N N . PRO A 1 106 ? 20.697 -1.508 -15.097 1.00 78.56 106 PRO A N 1
ATOM 854 C CA . PRO A 1 106 ? 22.033 -1.776 -15.619 1.00 78.56 106 PRO A CA 1
ATOM 855 C C . PRO A 1 106 ? 22.287 -3.288 -15.776 1.00 78.56 106 PRO A C 1
ATOM 857 O O . PRO A 1 106 ? 21.871 -4.072 -14.927 1.00 78.56 106 PRO A O 1
ATOM 860 N N . PRO A 1 107 ? 23.019 -3.741 -16.811 1.00 74.81 107 PRO A N 1
ATOM 861 C CA . PRO A 1 107 ? 23.681 -2.971 -17.864 1.00 74.81 107 PRO A CA 1
ATOM 862 C C . PRO A 1 107 ? 22.800 -2.719 -19.100 1.00 74.81 107 PRO A C 1
ATOM 864 O O . PRO A 1 107 ? 23.291 -2.165 -20.082 1.00 74.81 107 PRO A O 1
ATOM 867 N N . PHE A 1 108 ? 21.540 -3.162 -19.095 1.00 74.38 108 PHE A N 1
ATOM 868 C CA . PHE A 1 108 ? 20.666 -3.094 -20.268 1.00 74.38 108 PHE A CA 1
ATOM 869 C C . PHE A 1 108 ? 20.175 -1.669 -20.534 1.00 74.38 108 PHE A C 1
ATOM 871 O O . PHE A 1 108 ? 20.058 -1.298 -21.699 1.00 74.38 108 PHE A O 1
ATOM 878 N N . TYR A 1 109 ? 19.959 -0.872 -19.475 1.00 69.25 109 TYR A N 1
ATOM 879 C CA . TYR A 1 109 ? 19.681 0.573 -19.534 1.00 69.25 109 TYR A CA 1
ATOM 880 C C . TYR A 1 109 ? 18.676 0.975 -20.627 1.00 69.25 109 TYR A C 1
ATOM 882 O O . TYR A 1 109 ? 18.862 1.975 -21.327 1.00 69.25 109 TYR A O 1
ATOM 890 N N . ASP A 1 110 ? 17.600 0.205 -20.801 1.00 77.88 110 ASP A N 1
ATOM 891 C CA . ASP A 1 110 ? 16.548 0.593 -21.735 1.00 77.88 110 ASP A CA 1
ATOM 892 C C . ASP A 1 110 ? 15.716 1.730 -21.125 1.00 77.88 110 ASP A C 1
ATOM 894 O O . ASP A 1 110 ? 14.661 1.525 -20.530 1.00 77.88 110 ASP A O 1
ATOM 898 N N . PHE A 1 111 ? 16.221 2.958 -21.260 1.00 70.69 111 PHE A N 1
ATOM 899 C CA . PHE A 1 111 ? 15.554 4.175 -20.794 1.00 70.69 111 PHE A CA 1
ATOM 900 C C . PHE A 1 111 ? 14.273 4.494 -21.579 1.00 70.69 111 PHE A C 1
ATOM 902 O O . PHE A 1 111 ? 13.493 5.354 -21.154 1.00 70.69 111 PHE A O 1
ATOM 909 N N . HIS A 1 112 ? 14.070 3.837 -22.727 1.00 76.88 112 HIS A N 1
ATOM 910 C CA . HIS A 1 112 ? 12.858 3.953 -23.529 1.00 76.88 112 HIS A CA 1
ATOM 911 C C . HIS A 1 112 ? 11.770 2.994 -23.039 1.00 76.88 112 HIS A C 1
ATOM 913 O O . HIS A 1 112 ? 10.585 3.290 -23.208 1.00 76.88 112 HIS A O 1
ATOM 919 N N . PHE A 1 113 ? 12.151 1.893 -22.389 1.00 79.81 113 PHE A N 1
ATOM 920 C CA . PHE A 1 113 ? 11.214 0.995 -21.738 1.00 79.81 113 PHE A CA 1
ATOM 921 C C . PHE A 1 113 ? 10.771 1.542 -20.380 1.00 79.81 113 PHE A C 1
ATOM 923 O O . PHE A 1 113 ? 11.525 1.590 -19.408 1.00 79.81 113 PHE A O 1
ATOM 930 N N . ARG A 1 114 ? 9.498 1.928 -20.321 1.00 79.31 114 ARG A N 1
ATOM 931 C CA . ARG A 1 114 ? 8.795 2.312 -19.098 1.00 79.31 114 ARG A CA 1
ATOM 932 C C . ARG A 1 114 ? 7.423 1.672 -19.119 1.00 79.31 114 ARG A C 1
ATOM 934 O O . ARG A 1 114 ? 6.610 1.982 -19.993 1.00 79.31 114 ARG A O 1
ATOM 941 N N . LYS A 1 115 ? 7.161 0.786 -18.164 1.00 85.06 115 LYS A N 1
ATOM 942 C CA . LYS A 1 115 ? 5.843 0.170 -17.993 1.00 85.06 115 LYS A CA 1
ATOM 943 C C . LYS A 1 115 ? 5.290 0.536 -16.626 1.00 85.06 115 LYS A C 1
ATOM 945 O O . LYS A 1 115 ? 5.917 0.257 -15.611 1.00 85.06 115 LYS A O 1
ATOM 950 N N . TRP A 1 116 ? 4.098 1.117 -16.607 1.00 85.31 116 TRP A N 1
ATOM 951 C CA . TRP A 1 116 ? 3.365 1.336 -15.367 1.00 85.31 116 TRP A CA 1
ATOM 952 C C . TRP A 1 116 ? 2.735 0.032 -14.890 1.00 85.31 116 TRP A C 1
ATOM 954 O O . TRP A 1 116 ? 2.165 -0.722 -15.682 1.00 85.31 116 TRP A O 1
ATOM 964 N N . LYS A 1 117 ? 2.829 -0.206 -13.587 1.00 86.94 117 LYS A N 1
ATOM 965 C CA . LYS A 1 117 ? 2.170 -1.299 -12.883 1.00 86.94 117 LYS A CA 1
ATOM 966 C C . LYS A 1 117 ? 1.366 -0.718 -11.731 1.00 86.94 117 LYS A C 1
ATOM 968 O O . LYS A 1 117 ? 1.846 0.164 -11.015 1.00 86.94 117 LYS A O 1
ATOM 973 N N . VAL A 1 118 ? 0.134 -1.193 -11.585 1.00 89.06 118 VAL A N 1
ATOM 974 C CA . VAL A 1 118 ? -0.756 -0.773 -10.506 1.00 89.06 118 VAL A CA 1
ATOM 975 C C . VAL A 1 118 ? -1.277 -2.009 -9.811 1.00 89.06 118 VAL A C 1
ATOM 977 O O . VAL A 1 118 ? -2.013 -2.796 -10.396 1.00 89.06 118 VAL A O 1
ATOM 980 N N . ASP A 1 119 ? -0.913 -2.140 -8.547 1.00 91.31 119 ASP A N 1
ATOM 981 C CA . ASP A 1 119 ? -1.361 -3.224 -7.694 1.00 91.31 119 ASP A CA 1
ATOM 982 C C . ASP A 1 119 ? -2.368 -2.693 -6.682 1.00 91.31 119 ASP A C 1
ATOM 984 O O . ASP A 1 119 ? -2.235 -1.588 -6.150 1.00 91.31 119 ASP A O 1
ATOM 988 N N . VAL A 1 120 ? -3.396 -3.489 -6.409 1.00 93.00 120 VAL A N 1
ATOM 989 C CA . VAL A 1 120 ? -4.408 -3.176 -5.403 1.00 93.00 120 VAL A CA 1
ATOM 990 C C . VAL A 1 120 ? -4.360 -4.231 -4.317 1.00 93.00 120 VAL A C 1
ATOM 992 O O . VAL A 1 120 ? -4.564 -5.412 -4.585 1.00 93.00 120 VAL A O 1
ATOM 995 N N . TYR A 1 121 ? -4.125 -3.798 -3.089 1.00 93.81 121 TYR A N 1
ATOM 996 C CA . TYR A 1 121 ? -4.314 -4.616 -1.909 1.00 93.81 121 TYR A CA 1
ATOM 997 C C . TYR A 1 121 ? -5.775 -4.596 -1.497 1.00 93.81 121 TYR A C 1
ATOM 999 O O . TYR A 1 121 ? -6.380 -3.528 -1.342 1.00 93.81 121 TYR A O 1
ATOM 1007 N N . ASP A 1 122 ? -6.324 -5.779 -1.281 1.00 91.38 122 ASP A N 1
ATOM 1008 C CA . ASP A 1 122 ? -7.658 -5.965 -0.739 1.00 91.38 122 ASP A CA 1
ATOM 1009 C C . ASP A 1 122 ? -7.542 -6.466 0.708 1.00 91.38 122 ASP A C 1
ATOM 1011 O O . ASP A 1 122 ? -6.977 -7.528 0.963 1.00 91.38 122 ASP A O 1
ATOM 1015 N N . LEU A 1 123 ? -8.059 -5.691 1.673 1.00 91.06 123 LEU A N 1
ATOM 1016 C CA . LEU A 1 123 ? -7.922 -6.022 3.098 1.00 91.06 123 LEU A CA 1
ATOM 1017 C C . LEU A 1 123 ? -8.735 -7.252 3.529 1.00 91.06 123 LEU A C 1
ATOM 1019 O O . LEU A 1 123 ? -8.430 -7.826 4.578 1.00 91.06 123 LEU A O 1
ATOM 1023 N N . ILE A 1 124 ? -9.769 -7.625 2.766 1.00 90.88 124 ILE A N 1
ATOM 1024 C CA . ILE A 1 124 ? -10.607 -8.798 3.038 1.00 90.88 124 ILE A CA 1
ATOM 1025 C C . ILE A 1 124 ? -9.884 -10.057 2.575 1.00 90.88 124 ILE A C 1
ATOM 1027 O O . ILE A 1 124 ? -9.838 -11.031 3.322 1.00 90.88 124 ILE A O 1
ATOM 1031 N N . THR A 1 125 ? -9.340 -10.053 1.354 1.00 90.88 125 THR A N 1
ATOM 1032 C CA . THR A 1 125 ? -8.624 -11.226 0.822 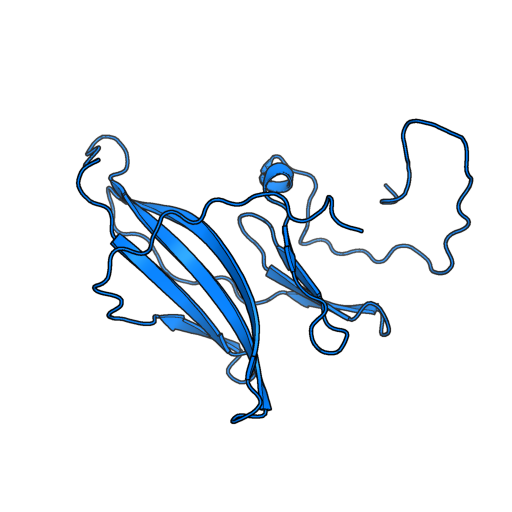1.00 90.88 125 THR A CA 1
ATOM 1033 C C . THR A 1 125 ? -7.176 -11.305 1.290 1.00 90.88 125 THR A C 1
ATOM 1035 O O . THR A 1 125 ? -6.551 -12.345 1.115 1.00 90.88 125 THR A O 1
ATOM 1038 N N . ASP A 1 126 ? -6.667 -10.227 1.889 1.00 91.56 126 ASP A N 1
ATOM 1039 C CA . ASP A 1 126 ? -5.306 -10.099 2.405 1.00 91.56 126 ASP A CA 1
ATOM 1040 C C . ASP A 1 126 ? -4.238 -10.352 1.338 1.00 91.56 126 ASP A C 1
ATOM 1042 O O . ASP A 1 126 ? -3.266 -11.075 1.538 1.00 91.56 126 ASP A O 1
ATOM 1046 N N . SER A 1 127 ? -4.469 -9.801 0.147 1.00 91.94 127 SER A N 1
ATOM 1047 C CA . SER A 1 127 ? -3.640 -10.095 -1.015 1.00 91.94 127 SER A CA 1
ATOM 1048 C C . SER A 1 127 ? -3.570 -8.926 -1.985 1.00 91.94 127 SER A C 1
ATOM 1050 O O . SER A 1 127 ? -4.567 -8.238 -2.230 1.00 91.94 127 SER A O 1
ATOM 1052 N N . TRP A 1 128 ? -2.415 -8.785 -2.627 1.00 92.94 128 TRP A N 1
ATOM 1053 C CA . TRP A 1 128 ? -2.251 -7.941 -3.803 1.00 92.94 128 TRP A CA 1
ATOM 1054 C C . TRP A 1 128 ? -2.873 -8.592 -5.035 1.00 92.94 128 TRP A C 1
ATOM 1056 O O . TRP A 1 128 ? -2.758 -9.799 -5.249 1.00 92.94 128 TRP A O 1
ATOM 1066 N N . ARG A 1 129 ? -3.492 -7.770 -5.878 1.00 91.19 129 ARG A N 1
ATOM 1067 C CA . ARG A 1 129 ? -3.874 -8.138 -7.241 1.00 91.19 129 ARG A CA 1
ATOM 1068 C C . ARG A 1 129 ? -3.348 -7.098 -8.219 1.00 91.19 129 ARG A C 1
ATOM 1070 O O . ARG A 1 129 ? -3.492 -5.900 -7.970 1.00 91.19 129 ARG A O 1
ATOM 1077 N N . ASP A 1 130 ? -2.798 -7.570 -9.328 1.00 88.88 130 ASP A N 1
ATOM 1078 C CA . ASP A 1 130 ? -2.405 -6.707 -10.437 1.00 88.88 130 ASP A CA 1
ATOM 1079 C C . ASP A 1 130 ? -3.659 -6.203 -11.156 1.00 88.88 130 ASP A C 1
ATOM 1081 O O . ASP A 1 130 ? -4.595 -6.965 -11.426 1.00 88.88 130 ASP A O 1
ATOM 1085 N N . LEU A 1 131 ? -3.690 -4.914 -11.473 1.00 84.62 131 LEU A N 1
ATOM 1086 C CA . LEU A 1 131 ? -4.594 -4.381 -12.479 1.00 84.62 131 LEU A CA 1
ATOM 1087 C C . LEU A 1 131 ? -3.906 -4.482 -13.841 1.00 84.62 131 LEU A C 1
ATOM 1089 O O . LEU A 1 131 ? -3.521 -3.480 -14.451 1.00 84.62 131 LEU A O 1
ATOM 1093 N N . ASP A 1 132 ? -3.786 -5.722 -14.318 1.00 66.88 132 ASP A N 1
ATOM 1094 C CA . ASP A 1 132 ? -3.330 -6.033 -15.666 1.00 66.88 132 ASP A CA 1
ATOM 1095 C C . ASP A 1 132 ? -4.161 -5.217 -16.675 1.00 66.88 132 ASP A C 1
ATOM 1097 O O . ASP A 1 132 ? -5.379 -5.388 -16.761 1.00 66.88 132 ASP A O 1
ATOM 1101 N N . ASN A 1 133 ? -3.494 -4.348 -17.451 1.00 57.00 133 ASN A N 1
ATOM 1102 C CA . ASN A 1 133 ? -4.021 -3.527 -18.564 1.00 57.00 133 ASN A CA 1
ATOM 1103 C C . ASN A 1 133 ? -4.268 -2.030 -18.327 1.00 57.00 133 ASN A C 1
ATOM 1105 O O . ASN A 1 133 ? -5.092 -1.431 -19.027 1.00 57.00 133 ASN A O 1
ATOM 1109 N N . ILE A 1 134 ? -3.487 -1.351 -17.490 1.00 58.81 134 ILE A N 1
ATOM 1110 C CA . ILE A 1 134 ? -3.330 0.098 -17.689 1.00 58.81 134 ILE A CA 1
ATOM 1111 C C . ILE A 1 134 ? -2.359 0.317 -18.860 1.00 58.81 134 ILE A C 1
ATOM 1113 O O . ILE A 1 134 ? -1.193 0.646 -18.689 1.00 58.81 134 ILE A O 1
ATOM 1117 N N . ASN A 1 135 ? -2.853 0.132 -20.091 1.00 54.50 135 ASN A N 1
ATOM 1118 C CA . ASN A 1 135 ? -2.120 0.449 -21.330 1.00 54.50 135 ASN A CA 1
ATOM 1119 C C . ASN A 1 135 ? -1.944 1.966 -21.542 1.00 54.50 135 ASN A C 1
ATOM 1121 O O . ASN A 1 135 ? -1.480 2.407 -22.593 1.00 54.50 135 ASN A O 1
ATOM 1125 N N . GLN A 1 136 ? -2.360 2.779 -20.572 1.00 59.28 136 GLN A N 1
ATOM 1126 C CA . GLN A 1 136 ? -2.190 4.219 -20.591 1.00 59.28 136 GLN A CA 1
ATOM 1127 C C . GLN A 1 136 ? -0.916 4.587 -19.846 1.00 59.28 136 GLN A C 1
ATOM 1129 O O . GLN A 1 136 ? -0.710 4.205 -18.696 1.00 59.28 136 GLN A O 1
ATOM 1134 N N . GLN A 1 137 ? -0.076 5.377 -20.507 1.00 58.81 137 GLN A N 1
ATOM 1135 C CA . GLN A 1 137 ? 1.023 6.056 -19.848 1.00 58.81 137 GLN A CA 1
ATOM 1136 C C . GLN A 1 137 ? 0.421 6.981 -18.781 1.00 58.81 137 GLN A C 1
ATOM 1138 O O . GLN A 1 137 ? -0.219 7.981 -19.111 1.00 58.81 137 GLN A O 1
ATOM 1143 N N . MET A 1 138 ? 0.564 6.610 -17.508 1.00 62.25 138 MET A N 1
ATOM 1144 C CA . MET A 1 138 ? 0.148 7.462 -16.400 1.00 62.25 138 MET A CA 1
ATOM 1145 C C . MET A 1 138 ? 1.007 8.735 -16.427 1.00 62.25 138 MET A C 1
ATOM 1147 O O . MET A 1 138 ? 2.208 8.657 -16.725 1.00 62.25 138 MET A O 1
ATOM 1151 N N . PRO A 1 139 ? 0.423 9.920 -16.166 1.00 60.00 139 PRO A N 1
ATOM 1152 C CA . PRO A 1 139 ? 1.224 11.123 -15.994 1.00 6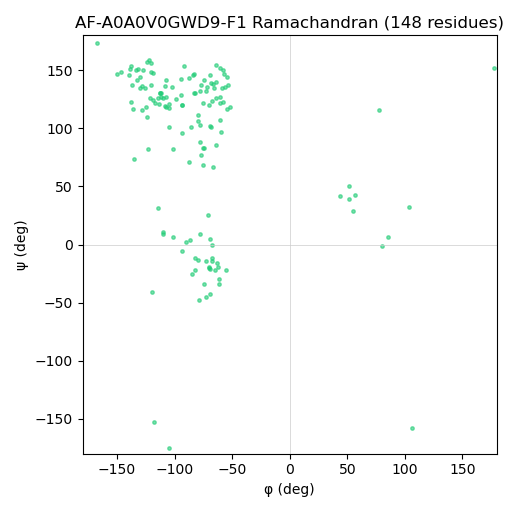0.00 139 PRO A CA 1
ATOM 1153 C C . PRO A 1 139 ? 2.229 10.882 -14.866 1.00 60.00 139 PRO A C 1
ATOM 1155 O O . PRO A 1 139 ? 1.927 10.172 -13.905 1.00 60.00 139 PRO A O 1
ATOM 1158 N N . LYS A 1 140 ? 3.423 11.478 -14.968 1.00 57.94 140 LYS A N 1
ATOM 1159 C CA . LYS A 1 140 ? 4.385 11.437 -13.864 1.00 57.94 140 LYS A CA 1
ATOM 1160 C C . LYS A 1 140 ? 3.691 11.966 -12.612 1.00 57.94 140 LYS A C 1
ATOM 1162 O O . LYS A 1 140 ? 3.266 13.121 -12.585 1.00 57.94 140 LYS A O 1
ATOM 1167 N N . MET A 1 141 ? 3.555 11.114 -11.600 1.00 54.47 141 MET A N 1
ATOM 1168 C CA . MET A 1 141 ? 3.064 11.540 -10.297 1.00 54.47 141 MET A CA 1
ATOM 1169 C C . MET A 1 141 ? 4.138 12.429 -9.677 1.00 54.47 141 MET A C 1
ATOM 1171 O O . MET A 1 141 ? 5.171 11.960 -9.205 1.00 54.47 141 MET A O 1
ATOM 1175 N N . HIS A 1 142 ? 3.922 13.739 -9.753 1.00 51.28 142 HIS A N 1
ATOM 1176 C CA . HIS A 1 142 ? 4.718 14.705 -9.017 1.00 51.28 142 HIS A CA 1
ATOM 1177 C C . HIS A 1 142 ? 4.200 14.727 -7.583 1.00 51.28 142 HIS A C 1
ATOM 1179 O O . HIS A 1 142 ? 3.115 15.240 -7.313 1.00 51.28 142 HIS A O 1
ATOM 1185 N N . TRP A 1 143 ? 4.970 14.141 -6.672 1.00 53.47 143 TRP A N 1
ATOM 1186 C CA . TRP A 1 143 ? 4.712 14.261 -5.244 1.00 53.47 143 TRP A CA 1
ATOM 1187 C C . TRP A 1 143 ? 5.200 15.624 -4.792 1.00 53.47 143 TRP A C 1
ATOM 1189 O O . TRP A 1 143 ? 6.397 15.848 -4.632 1.00 53.47 143 TRP A O 1
ATOM 1199 N N . TYR A 1 144 ? 4.265 16.540 -4.590 1.00 46.47 144 TYR A N 1
ATOM 1200 C CA . TYR A 1 144 ? 4.486 17.576 -3.599 1.00 46.47 144 TYR A CA 1
ATOM 1201 C C . TYR A 1 144 ? 4.231 16.920 -2.248 1.00 46.47 144 TYR A C 1
ATOM 1203 O O . TYR A 1 144 ? 3.243 16.198 -2.094 1.00 46.47 144 TYR A O 1
ATOM 1211 N N . ALA A 1 145 ? 5.130 17.116 -1.287 1.00 43.41 145 ALA A N 1
ATOM 1212 C CA . ALA A 1 145 ? 4.821 16.793 0.092 1.00 43.41 145 ALA A CA 1
ATOM 1213 C C . ALA A 1 145 ? 3.609 17.654 0.477 1.00 43.41 145 ALA A C 1
ATOM 1215 O O . ALA A 1 145 ? 3.744 18.830 0.790 1.00 43.41 145 ALA A O 1
ATOM 1216 N N . CYS A 1 146 ? 2.397 17.102 0.401 1.00 44.41 146 CYS A N 1
ATOM 1217 C CA . CYS A 1 146 ? 1.185 17.783 0.857 1.00 44.41 146 CYS A CA 1
ATOM 1218 C C . CYS A 1 146 ? 1.133 17.885 2.394 1.00 44.41 146 CYS A C 1
ATOM 1220 O O . CYS A 1 146 ? 0.053 17.973 2.966 1.00 44.41 146 CYS A O 1
ATOM 1222 N N . SER A 1 147 ? 2.283 17.873 3.069 1.00 42.81 147 SER A N 1
ATOM 1223 C CA . SER A 1 147 ? 2.409 18.087 4.505 1.00 42.81 147 SER A CA 1
ATOM 1224 C C . SER A 1 147 ? 2.524 19.567 4.896 1.00 42.81 147 SER A C 1
ATOM 1226 O O . SER A 1 147 ? 2.674 19.840 6.075 1.00 42.81 147 SER A O 1
ATOM 1228 N N . GLU A 1 148 ? 2.422 20.525 3.965 1.00 37.41 148 GLU A N 1
ATOM 1229 C CA . GLU A 1 148 ? 2.496 21.969 4.279 1.00 37.41 148 GLU A CA 1
ATOM 1230 C C . GLU A 1 148 ? 1.195 22.745 4.011 1.00 37.41 148 GLU A C 1
ATOM 1232 O O . GLU A 1 148 ? 1.220 23.924 3.664 1.00 37.41 148 GLU A O 1
ATOM 1237 N N . VAL A 1 149 ? 0.028 22.115 4.149 1.00 33.94 149 VAL A N 1
ATOM 1238 C CA . VAL A 1 149 ? -1.225 22.882 4.217 1.00 33.94 149 VAL A CA 1
ATOM 1239 C C . VAL A 1 149 ? -2.095 22.336 5.332 1.00 33.94 149 VAL A C 1
ATOM 1241 O O . VAL A 1 149 ? -3.075 21.674 5.030 1.00 33.94 149 VAL A O 1
ATOM 1244 N N . PHE A 1 150 ? -1.721 22.611 6.585 1.00 32.78 150 PHE A N 1
ATOM 1245 C CA . PHE A 1 150 ? -2.635 22.954 7.683 1.00 32.78 150 PHE A CA 1
ATOM 1246 C C . PHE A 1 150 ? -1.891 23.768 8.740 1.00 32.78 150 PHE A C 1
ATOM 1248 O O . PHE A 1 150 ? -0.764 23.364 9.096 1.00 32.78 150 PHE A O 1
#

Sequence (150 aa):
MSFLFDVDEQIDHEPIFPDLDVPYLTTTFACMFHRLLGPCNGLIVLTDSEFIVLFNPTTRNYRLLEPNNYICPFGFYQDNSGVGFGFDWIVNNYKVISVSEIIGDPPFYDFHFRKWKVDVYDLITDSWRDLDNINQQMPKMHWYACSEVF

Secondary structure (DSSP, 8-state):
--TT--SSS------SSPPPP-TTS-SSGGGGG-EEEEEETTEEEEE-SS-EEEEETTTTEEEEPPPP---PPTTEEEEEEEEEEEEETTTTEEEEEEEEEEEEPTTT--TT-EEEEEEEEETTTTEEEE-TT--S-PPP-----TTS--